Protein AF-A0A445HRW2-F1 (afdb_monomer_lite)

Organism: Glycine soja (NCBI:txid3848)

Sequence (128 aa):
MAQKTDTIYYMRRAETTGGEKDGYNILIANKVCRHTLLSALSNDLFDVYCSYKESKEIWDSLILKYTTEDVIKQRFIIANYYHWTIISRYLRVQINEYHKLLEDLKTKNISLPDEFVSELLIEKLLES

Radius of gyration: 31.45 Å; chains: 1; bounding box: 69×29×74 Å

Structure (mmCIF, N/CA/C/O backbone):
data_AF-A0A445HRW2-F1
#
_entry.id   AF-A0A445HRW2-F1
#
loop_
_atom_site.group_PDB
_atom_site.id
_atom_site.type_symbol
_atom_site.label_atom_id
_atom_site.label_alt_id
_atom_site.label_comp_id
_atom_site.label_asym_id
_atom_site.label_entity_id
_atom_site.label_seq_id
_atom_site.pdbx_PDB_ins_code
_atom_site.Cartn_x
_atom_site.Cartn_y
_atom_site.Cartn_z
_atom_site.occupancy
_atom_site.B_iso_or_equiv
_atom_site.auth_seq_id
_atom_site.auth_comp_id
_atom_site.auth_asym_id
_atom_site.auth_atom_id
_atom_site.pdbx_PDB_model_num
ATOM 1 N N . MET A 1 1 ? 28.756 3.917 -1.527 1.00 44.75 1 MET A N 1
ATOM 2 C CA . MET A 1 1 ? 28.353 5.189 -2.176 1.00 44.75 1 MET A CA 1
ATOM 3 C C . MET A 1 1 ? 29.196 5.555 -3.407 1.00 44.75 1 MET A C 1
ATOM 5 O O . MET A 1 1 ? 28.673 6.280 -4.234 1.00 44.75 1 MET A O 1
ATOM 9 N N . ALA A 1 2 ? 30.419 5.030 -3.592 1.00 38.50 2 ALA A N 1
ATOM 10 C CA . ALA A 1 2 ? 31.289 5.382 -4.730 1.00 38.50 2 ALA A CA 1
ATOM 11 C C . ALA A 1 2 ? 30.802 4.897 -6.120 1.00 38.50 2 ALA A C 1
ATOM 13 O O . ALA A 1 2 ? 30.844 5.661 -7.072 1.00 38.50 2 ALA A O 1
ATOM 14 N N . GLN A 1 3 ? 30.232 3.691 -6.234 1.00 42.09 3 GLN A N 1
ATOM 15 C CA . GLN A 1 3 ? 29.807 3.120 -7.531 1.00 42.09 3 GLN A CA 1
ATOM 16 C C . GLN A 1 3 ? 28.626 3.829 -8.218 1.00 42.09 3 GLN A C 1
ATOM 18 O O . GLN A 1 3 ? 28.481 3.738 -9.431 1.00 42.09 3 GLN A O 1
ATOM 23 N N . LYS A 1 4 ? 27.769 4.539 -7.469 1.00 40.72 4 LYS A N 1
ATOM 24 C CA . LYS A 1 4 ? 26.602 5.239 -8.044 1.00 40.72 4 LYS A CA 1
ATOM 25 C C . LYS A 1 4 ? 27.003 6.476 -8.856 1.00 40.72 4 LYS A C 1
ATOM 27 O O . LYS A 1 4 ? 26.305 6.834 -9.800 1.00 40.72 4 LYS A O 1
ATOM 32 N N . THR A 1 5 ? 28.109 7.116 -8.486 1.00 44.62 5 THR A N 1
ATOM 33 C CA . THR A 1 5 ? 28.602 8.340 -9.129 1.00 44.62 5 THR A CA 1
ATOM 34 C C . THR A 1 5 ? 29.271 8.032 -10.470 1.00 44.62 5 THR A C 1
ATOM 36 O O . THR A 1 5 ? 29.114 8.796 -11.421 1.00 44.62 5 THR A O 1
ATOM 39 N N . ASP A 1 6 ? 29.925 6.873 -10.575 1.00 51.56 6 ASP A N 1
ATOM 40 C CA . ASP A 1 6 ? 30.630 6.446 -11.786 1.00 51.56 6 ASP A CA 1
ATOM 41 C C . ASP A 1 6 ? 29.662 6.176 -12.944 1.00 51.56 6 ASP A C 1
ATOM 43 O O . ASP A 1 6 ? 29.869 6.662 -14.053 1.00 51.56 6 ASP A O 1
ATOM 47 N N . THR A 1 7 ? 28.542 5.490 -12.700 1.00 51.81 7 THR A N 1
ATOM 48 C CA . THR A 1 7 ? 27.569 5.169 -13.761 1.00 51.81 7 THR A CA 1
ATOM 49 C C . THR A 1 7 ? 26.913 6.420 -14.353 1.00 51.81 7 THR A C 1
ATOM 51 O O . THR A 1 7 ? 26.755 6.519 -15.568 1.00 51.81 7 THR A O 1
ATOM 54 N N . ILE A 1 8 ? 26.576 7.411 -13.520 1.00 58.00 8 ILE A N 1
ATOM 55 C CA . ILE A 1 8 ? 25.992 8.686 -13.975 1.00 58.00 8 ILE A CA 1
ATOM 56 C C . ILE A 1 8 ? 27.025 9.508 -14.764 1.00 58.00 8 ILE A C 1
ATOM 58 O O . ILE A 1 8 ? 26.679 10.143 -15.763 1.00 58.00 8 ILE A O 1
ATOM 62 N N . TYR A 1 9 ? 28.299 9.465 -14.361 1.00 55.47 9 TYR A N 1
ATOM 63 C CA . TYR A 1 9 ? 29.397 10.116 -15.078 1.00 55.47 9 TYR A CA 1
ATOM 64 C C . TYR A 1 9 ? 29.548 9.583 -16.512 1.00 55.47 9 TYR A C 1
ATOM 66 O O . TYR A 1 9 ? 29.673 10.373 -17.452 1.00 55.47 9 TYR A O 1
ATOM 74 N N . TYR A 1 10 ? 29.459 8.2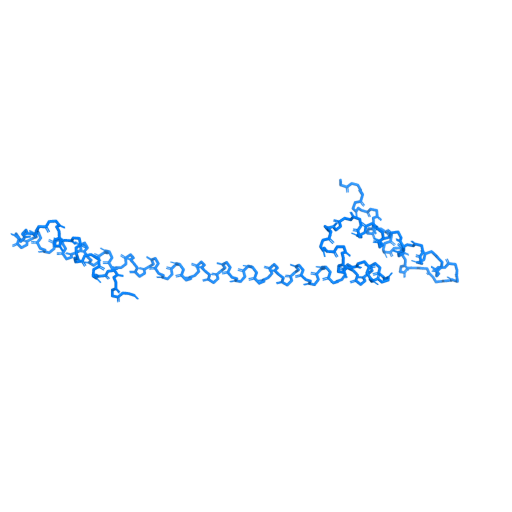63 -16.707 1.00 55.25 10 TYR A N 1
ATOM 75 C CA . TYR A 1 10 ? 29.537 7.662 -18.042 1.00 55.25 10 TYR A CA 1
ATOM 76 C C . TYR A 1 10 ? 28.336 8.008 -18.931 1.00 55.25 10 TYR A C 1
ATOM 78 O O . TYR A 1 10 ? 28.528 8.241 -20.124 1.00 55.25 10 TYR A O 1
ATOM 86 N N . MET A 1 11 ? 27.125 8.122 -18.370 1.00 58.81 11 MET A N 1
ATOM 87 C CA . MET A 1 11 ? 25.943 8.525 -19.148 1.00 58.81 11 MET A CA 1
ATOM 88 C C . MET A 1 11 ? 26.050 9.963 -19.676 1.00 58.81 11 MET A C 1
ATOM 90 O O . MET A 1 11 ? 25.706 10.216 -20.825 1.00 58.81 11 MET A O 1
ATOM 94 N N . ARG A 1 12 ? 26.582 10.897 -18.875 1.00 57.59 12 ARG A N 1
ATOM 95 C CA . ARG A 1 12 ? 26.689 12.321 -19.248 1.00 57.59 12 ARG A CA 1
ATOM 96 C C . ARG A 1 12 ? 27.821 12.615 -20.237 1.00 57.59 12 ARG A C 1
ATOM 98 O O . ARG A 1 12 ? 27.736 13.541 -21.037 1.00 57.59 12 ARG A O 1
ATOM 105 N N . ARG A 1 13 ? 28.905 11.836 -20.192 1.00 49.09 13 ARG A N 1
ATOM 106 C CA . ARG A 1 13 ? 30.066 12.015 -21.079 1.00 49.09 13 ARG A CA 1
ATOM 107 C C . ARG A 1 13 ? 29.787 11.581 -22.525 1.00 49.09 13 ARG A C 1
ATOM 109 O O . ARG A 1 13 ? 30.383 12.139 -23.438 1.00 49.09 13 ARG A O 1
ATOM 116 N N . ALA A 1 14 ? 28.859 10.649 -22.741 1.00 51.62 14 ALA A N 1
ATOM 117 C CA . ALA A 1 14 ? 28.465 10.188 -24.075 1.00 51.62 14 ALA A CA 1
ATOM 118 C C . ALA A 1 14 ? 27.732 11.257 -24.917 1.00 51.62 14 ALA A C 1
ATOM 120 O O . ALA A 1 14 ? 27.634 11.113 -26.130 1.00 51.62 14 ALA A O 1
ATOM 121 N N . GLU A 1 15 ? 27.252 12.340 -24.299 1.00 53.34 15 GLU A N 1
ATOM 122 C CA . GLU A 1 15 ? 26.510 13.413 -24.976 1.00 53.34 15 GLU A CA 1
ATOM 123 C C . GLU A 1 15 ? 27.416 14.467 -25.652 1.00 53.34 15 GLU A C 1
ATOM 125 O O . GLU A 1 15 ? 26.911 15.309 -26.389 1.00 53.34 15 GLU A O 1
ATOM 130 N N . THR A 1 16 ? 28.739 14.469 -25.412 1.00 47.19 16 THR A N 1
ATOM 131 C CA . THR A 1 16 ? 29.609 15.632 -25.725 1.00 47.19 16 THR A CA 1
ATOM 132 C C . THR A 1 16 ? 30.681 15.444 -26.802 1.00 47.19 16 THR A C 1
ATOM 134 O O . THR A 1 16 ? 31.363 16.416 -27.122 1.00 47.19 16 THR A O 1
ATOM 137 N N . THR A 1 17 ? 30.838 14.276 -27.427 1.00 44.22 17 THR A N 1
ATOM 138 C CA . THR A 1 17 ? 31.828 14.102 -28.509 1.00 44.22 17 THR A CA 1
ATOM 139 C C . THR A 1 17 ? 31.202 13.422 -29.720 1.00 44.22 17 THR A C 1
ATOM 141 O O . THR A 1 17 ? 30.491 12.433 -29.566 1.00 44.22 17 THR A O 1
ATOM 144 N N . GLY A 1 18 ? 31.412 14.015 -30.902 1.00 48.41 18 GLY A N 1
ATOM 145 C CA . GLY A 1 18 ? 30.961 13.508 -32.196 1.00 48.41 18 GLY A CA 1
ATOM 146 C C . GLY A 1 18 ? 32.138 13.167 -33.118 1.00 48.41 18 GLY A C 1
ATOM 147 O O . GLY A 1 18 ? 32.943 14.034 -33.459 1.00 48.41 18 GLY A O 1
ATOM 148 N N . GLY A 1 19 ? 32.202 11.902 -33.531 1.00 41.41 19 GLY A N 1
ATOM 149 C CA . GLY A 1 19 ? 33.157 11.279 -34.447 1.00 41.41 19 GLY A CA 1
ATOM 150 C C . GLY A 1 19 ? 32.940 9.754 -34.496 1.00 41.41 19 GLY A C 1
ATOM 151 O O . GLY A 1 19 ? 32.481 9.159 -33.534 1.00 41.41 19 GLY A O 1
ATOM 152 N N . GLU A 1 20 ? 33.260 9.068 -35.600 1.00 49.00 20 GLU A N 1
ATOM 153 C CA . GLU A 1 20 ? 32.960 7.627 -35.817 1.00 49.00 20 GLU A CA 1
ATOM 154 C C . GLU A 1 20 ? 33.507 6.649 -34.748 1.00 49.00 20 GLU A C 1
ATOM 156 O O . GLU A 1 20 ? 32.988 5.543 -34.596 1.00 49.00 20 GLU A O 1
ATOM 161 N N . LYS A 1 21 ? 34.507 7.051 -33.949 1.00 49.78 21 LYS A N 1
ATOM 162 C CA . LYS A 1 21 ? 34.978 6.293 -32.768 1.00 49.78 21 LYS A CA 1
ATOM 163 C C . LYS A 1 21 ? 33.966 6.288 -31.610 1.00 49.78 21 LYS A C 1
ATOM 165 O O . LYS A 1 21 ? 34.072 5.460 -30.705 1.00 49.78 21 LYS A O 1
ATOM 170 N N . ASP A 1 22 ? 32.971 7.165 -31.657 1.00 57.66 22 ASP A N 1
ATOM 171 C CA . ASP A 1 22 ? 31.975 7.357 -30.607 1.00 57.66 22 ASP A CA 1
ATOM 172 C C . ASP A 1 22 ? 30.875 6.298 -30.671 1.00 57.66 22 ASP A C 1
ATOM 174 O O . ASP A 1 22 ? 30.430 5.826 -29.630 1.00 57.66 22 ASP A O 1
ATOM 178 N N . GLY A 1 23 ? 30.519 5.800 -31.862 1.00 59.84 23 GLY A N 1
ATOM 179 C CA . GLY A 1 23 ? 29.518 4.735 -32.005 1.00 59.84 23 GLY A CA 1
ATOM 180 C C . GLY A 1 23 ? 29.934 3.419 -31.334 1.00 59.84 23 GLY A C 1
ATOM 181 O O . GLY A 1 23 ? 29.126 2.763 -30.676 1.00 59.84 23 GLY A O 1
ATOM 182 N N . TYR A 1 24 ? 31.216 3.055 -31.434 1.00 67.00 24 TYR A N 1
ATOM 183 C CA . TYR A 1 24 ? 31.758 1.853 -30.792 1.00 67.00 24 TYR A CA 1
ATOM 184 C C . TYR A 1 24 ? 31.810 1.988 -29.262 1.00 67.00 24 TYR A C 1
ATOM 186 O O . TYR A 1 24 ? 31.432 1.063 -28.541 1.00 67.00 24 TYR A O 1
ATOM 194 N N . ASN A 1 25 ? 32.205 3.162 -28.760 1.00 76.75 25 ASN A N 1
ATOM 195 C CA . ASN A 1 25 ? 32.214 3.456 -27.326 1.00 76.75 25 ASN A CA 1
ATOM 196 C C . ASN A 1 25 ? 30.795 3.498 -26.737 1.00 76.75 25 ASN A C 1
ATOM 198 O O . ASN A 1 25 ? 30.578 2.964 -25.651 1.00 76.75 25 ASN A O 1
ATOM 202 N N . ILE A 1 26 ? 29.820 4.050 -27.467 1.00 80.06 26 ILE A N 1
ATOM 203 C CA . ILE A 1 26 ? 28.399 4.054 -27.087 1.00 80.06 26 ILE A CA 1
ATOM 204 C C . ILE A 1 26 ? 27.852 2.623 -27.022 1.00 80.06 26 ILE A C 1
ATOM 206 O O . ILE A 1 26 ? 27.177 2.266 -26.057 1.00 80.06 26 ILE A O 1
ATOM 210 N N . LEU A 1 27 ? 28.189 1.771 -27.995 1.00 86.94 27 LEU A N 1
ATOM 211 C CA . LEU A 1 27 ? 27.764 0.370 -28.003 1.00 86.94 27 LEU A CA 1
ATOM 212 C C . LEU A 1 27 ? 28.345 -0.421 -26.821 1.00 86.94 27 LEU A C 1
ATOM 214 O O . LEU A 1 27 ? 27.637 -1.220 -26.204 1.00 86.94 27 LEU A O 1
ATOM 218 N N . ILE A 1 28 ? 29.624 -0.212 -26.491 1.00 89.19 28 ILE A N 1
ATOM 219 C CA . ILE A 1 28 ? 30.251 -0.831 -25.313 1.00 89.19 28 ILE A CA 1
ATOM 220 C C . ILE A 1 28 ? 29.592 -0.321 -24.032 1.00 89.19 28 ILE A C 1
ATOM 222 O O . ILE A 1 28 ? 29.235 -1.129 -23.173 1.00 89.19 28 ILE A O 1
ATOM 226 N N . ALA A 1 29 ? 29.391 0.993 -23.916 1.00 89.94 29 ALA A N 1
ATOM 227 C CA . ALA A 1 29 ? 28.755 1.602 -22.755 1.00 89.94 29 ALA A CA 1
ATOM 228 C C . ALA A 1 29 ? 27.341 1.048 -22.536 1.00 89.94 29 ALA A C 1
ATOM 230 O O . ALA A 1 29 ? 27.024 0.627 -21.426 1.00 89.94 29 ALA A O 1
ATOM 231 N N . ASN A 1 30 ? 26.526 0.945 -23.591 1.00 92.06 30 ASN A N 1
ATOM 232 C CA . ASN A 1 30 ? 25.205 0.323 -23.516 1.00 92.06 30 ASN A CA 1
ATOM 233 C C . ASN A 1 30 ? 25.307 -1.129 -23.019 1.00 92.06 30 ASN A C 1
ATOM 235 O O . ASN A 1 30 ? 24.663 -1.476 -22.031 1.00 92.06 30 ASN A O 1
ATOM 239 N N . LYS A 1 31 ? 26.165 -1.969 -23.617 1.00 92.69 31 LYS A N 1
ATOM 240 C CA . LYS A 1 31 ? 26.319 -3.374 -23.191 1.00 92.69 31 LYS A CA 1
ATOM 241 C C . LYS A 1 31 ? 26.660 -3.507 -21.705 1.00 92.69 31 LYS A C 1
ATOM 243 O O . LYS A 1 31 ? 26.056 -4.332 -21.019 1.00 92.69 31 LYS A O 1
ATOM 248 N N . VAL A 1 32 ? 27.594 -2.695 -21.209 1.00 94.88 32 VAL A N 1
ATOM 249 C CA . VAL A 1 32 ? 28.011 -2.702 -19.797 1.00 94.88 32 VAL A CA 1
ATOM 250 C C . VAL A 1 32 ? 26.878 -2.221 -18.888 1.00 94.88 32 VAL A C 1
ATOM 252 O O . VAL A 1 32 ? 26.542 -2.898 -17.913 1.00 94.88 32 VAL A O 1
ATOM 255 N N . CYS A 1 33 ? 26.239 -1.099 -19.223 1.00 93.19 33 CYS A N 1
ATOM 256 C CA . CYS A 1 33 ? 25.113 -0.553 -18.463 1.00 93.19 33 CYS A CA 1
ATOM 257 C C . CYS A 1 33 ? 23.942 -1.533 -18.406 1.00 93.19 33 CYS A C 1
ATOM 259 O O . CYS A 1 33 ? 23.381 -1.778 -17.341 1.00 93.19 33 CYS A O 1
ATOM 261 N N . ARG A 1 34 ? 23.601 -2.142 -19.540 1.00 95.50 34 ARG A N 1
ATOM 262 C CA . ARG A 1 34 ? 22.532 -3.128 -19.659 1.00 95.50 34 ARG A CA 1
ATOM 263 C C . ARG A 1 34 ? 22.810 -4.361 -18.814 1.00 95.50 34 ARG A C 1
ATOM 265 O O . ARG A 1 34 ? 21.931 -4.792 -18.077 1.00 95.50 34 ARG A O 1
ATOM 272 N N . HIS A 1 35 ? 24.018 -4.917 -18.901 1.00 96.19 35 HIS A N 1
ATOM 273 C CA . HIS A 1 35 ? 24.406 -6.059 -18.075 1.00 96.19 35 HIS A CA 1
ATOM 274 C C . HIS A 1 35 ? 24.290 -5.727 -16.584 1.00 96.19 35 HIS A C 1
ATOM 276 O O . HIS A 1 35 ? 23.692 -6.488 -15.830 1.00 96.19 35 HIS A O 1
ATOM 282 N N . THR A 1 36 ? 24.785 -4.554 -16.186 1.00 95.56 36 THR A N 1
ATOM 283 C CA . THR A 1 36 ? 24.729 -4.082 -14.798 1.00 95.56 36 THR A CA 1
ATOM 284 C C . THR A 1 36 ? 23.288 -3.941 -14.314 1.00 95.56 36 THR A C 1
ATOM 286 O O . THR A 1 36 ? 22.949 -4.462 -13.254 1.00 95.56 36 THR A O 1
ATOM 289 N N . LEU A 1 37 ? 22.423 -3.292 -15.101 1.00 95.81 37 LEU A N 1
ATOM 290 C CA . LEU A 1 37 ? 21.004 -3.137 -14.779 1.00 95.81 37 LEU A CA 1
ATOM 291 C C . LEU A 1 37 ? 20.331 -4.494 -14.598 1.00 95.81 37 LEU A C 1
ATOM 293 O O . LEU A 1 37 ? 19.749 -4.739 -13.549 1.00 95.81 37 LEU A O 1
ATOM 297 N N . LEU A 1 38 ? 20.464 -5.387 -15.581 1.00 96.06 38 LEU A N 1
ATOM 298 C CA . LEU A 1 38 ? 19.850 -6.711 -15.534 1.00 96.06 38 LEU A CA 1
ATOM 299 C C . LEU A 1 38 ? 20.363 -7.543 -14.351 1.00 96.06 38 LEU A C 1
ATOM 301 O O . LEU A 1 38 ? 19.571 -8.217 -13.705 1.00 96.06 38 LEU A O 1
ATOM 305 N N . SER A 1 39 ? 21.653 -7.453 -14.015 1.00 95.56 39 SER A N 1
ATOM 306 C CA . SER A 1 39 ? 22.235 -8.175 -12.872 1.00 95.56 39 SER A CA 1
ATOM 307 C C . SER A 1 39 ? 21.707 -7.721 -11.508 1.00 95.56 39 SER A C 1
ATOM 309 O O . SER A 1 39 ? 21.803 -8.463 -10.535 1.00 95.56 39 SER A O 1
ATOM 311 N N . ALA A 1 40 ? 21.161 -6.505 -11.42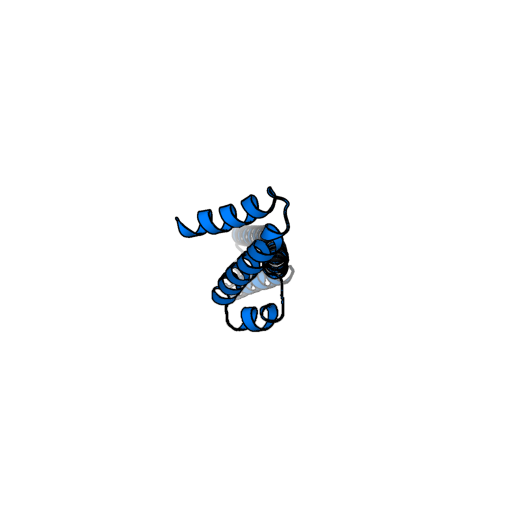9 1.00 95.19 40 ALA A N 1
ATOM 312 C CA . ALA A 1 40 ? 20.602 -5.946 -10.204 1.00 95.19 40 ALA A CA 1
ATOM 313 C C . ALA A 1 40 ? 19.098 -6.233 -10.043 1.00 95.19 40 ALA A C 1
ATOM 315 O O . ALA A 1 40 ? 18.529 -5.914 -8.998 1.00 95.19 40 ALA A O 1
ATOM 316 N N . LEU A 1 41 ? 18.442 -6.788 -11.067 1.00 95.62 41 LEU A N 1
ATOM 317 C CA . LEU A 1 41 ? 17.021 -7.124 -11.032 1.00 95.62 41 LEU A CA 1
ATOM 318 C C . LEU A 1 41 ? 16.787 -8.468 -10.332 1.00 95.62 41 LEU A C 1
ATOM 320 O O . LEU A 1 41 ? 17.627 -9.364 -10.370 1.00 95.62 41 LEU A O 1
ATOM 324 N N . SER A 1 42 ? 15.611 -8.623 -9.718 1.00 96.25 42 SER A N 1
ATOM 325 C CA . SER A 1 42 ? 15.115 -9.945 -9.324 1.00 96.25 42 SER A CA 1
ATOM 326 C C . SER A 1 42 ? 14.825 -10.797 -10.561 1.00 96.25 42 SER A C 1
ATOM 328 O O . SER A 1 42 ? 14.621 -10.250 -11.644 1.00 96.25 42 SER A O 1
ATOM 330 N N . ASN A 1 43 ? 14.736 -12.119 -10.397 1.00 96.38 43 ASN A N 1
ATOM 331 C CA . ASN A 1 43 ? 14.458 -13.042 -11.505 1.00 96.38 43 ASN A CA 1
ATOM 332 C C . ASN A 1 43 ? 13.196 -12.645 -12.295 1.00 96.38 43 ASN A C 1
ATOM 334 O O . ASN A 1 43 ? 13.255 -12.520 -13.513 1.00 96.38 43 ASN A O 1
ATOM 338 N N . ASP A 1 44 ? 12.102 -12.313 -11.604 1.00 95.75 44 ASP A N 1
ATOM 339 C CA . ASP A 1 44 ? 10.842 -11.921 -12.251 1.00 95.75 44 ASP A CA 1
ATOM 340 C C . ASP A 1 44 ? 10.979 -10.661 -13.121 1.00 95.75 44 ASP A C 1
ATOM 342 O O . ASP A 1 44 ? 10.386 -10.555 -14.192 1.00 95.75 44 ASP A O 1
ATOM 346 N N . LEU A 1 45 ? 11.757 -9.673 -12.664 1.00 95.00 45 LEU A N 1
ATOM 347 C CA . LEU A 1 45 ? 12.004 -8.452 -13.432 1.00 95.00 45 LEU A CA 1
ATOM 348 C C . LEU A 1 45 ? 13.014 -8.718 -14.550 1.00 95.00 45 LEU A C 1
ATOM 350 O O . LEU A 1 45 ? 12.856 -8.205 -15.655 1.00 95.00 45 LEU A O 1
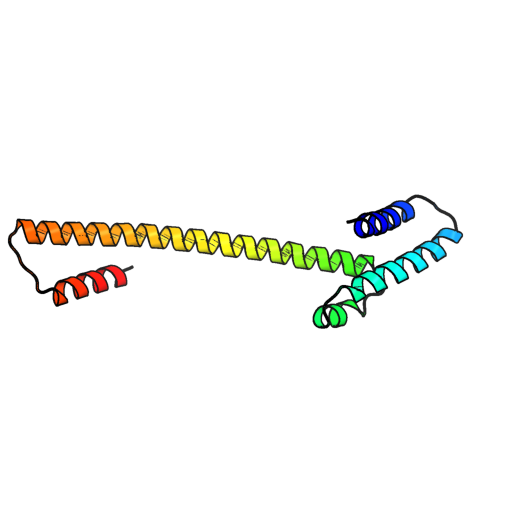ATOM 354 N N . PHE A 1 46 ? 14.034 -9.531 -14.290 1.00 95.56 46 PHE A N 1
ATOM 355 C CA . PHE A 1 46 ? 14.999 -9.935 -15.301 1.00 95.56 46 PHE A CA 1
ATOM 356 C C . PHE A 1 46 ? 14.296 -10.580 -16.497 1.00 95.56 46 PHE A C 1
ATOM 358 O O . PHE A 1 46 ? 14.547 -10.163 -17.625 1.00 95.56 46 PHE A O 1
ATOM 365 N N . ASP A 1 47 ? 13.367 -11.508 -16.274 1.00 96.38 47 ASP A N 1
ATOM 366 C CA . ASP A 1 47 ? 12.635 -12.188 -17.349 1.00 96.38 47 ASP A CA 1
ATOM 367 C C . ASP A 1 47 ? 11.843 -11.207 -18.228 1.00 96.38 47 ASP A C 1
ATOM 369 O O . ASP A 1 47 ? 11.793 -11.358 -19.449 1.00 96.38 47 ASP A O 1
ATOM 373 N N . VAL A 1 48 ? 11.298 -10.142 -17.634 1.00 96.00 48 VAL A N 1
ATOM 374 C CA . VAL A 1 48 ? 10.582 -9.081 -18.360 1.00 96.00 48 VAL A CA 1
ATOM 375 C C . VAL A 1 48 ? 11.540 -8.199 -19.167 1.00 96.00 48 VAL A C 1
ATOM 377 O O . VAL A 1 48 ? 11.276 -7.886 -20.330 1.00 96.00 48 VAL A O 1
ATOM 380 N N . TYR A 1 49 ? 12.659 -7.788 -18.569 1.00 96.00 49 TYR A N 1
ATOM 381 C CA . TYR A 1 49 ? 13.540 -6.760 -19.133 1.00 96.00 49 TYR A CA 1
ATOM 382 C C . TYR A 1 49 ? 14.723 -7.315 -19.940 1.00 96.00 49 TYR A C 1
ATOM 384 O O . TYR A 1 49 ? 15.360 -6.566 -20.682 1.00 96.00 49 TYR A O 1
ATOM 392 N N . CYS A 1 50 ? 15.028 -8.614 -19.867 1.00 95.00 50 CYS A N 1
ATOM 393 C CA . CYS A 1 50 ? 16.187 -9.209 -20.542 1.00 95.00 50 CYS A CA 1
ATOM 394 C C . CYS A 1 50 ? 16.094 -9.184 -22.076 1.00 95.00 50 CYS A C 1
ATOM 396 O O . CYS A 1 50 ? 17.120 -9.306 -22.745 1.00 95.00 50 CYS A O 1
ATOM 398 N N . SER A 1 51 ? 14.900 -8.995 -22.642 1.00 95.75 51 SER A N 1
ATOM 399 C CA . SER A 1 51 ? 14.670 -8.887 -24.089 1.00 95.75 51 SER A CA 1
ATOM 400 C C . SER A 1 51 ? 15.035 -7.513 -24.670 1.00 95.75 51 SER A C 1
ATOM 402 O O . SER A 1 51 ? 15.313 -7.400 -25.866 1.00 95.75 51 SER A O 1
ATOM 404 N N . TYR A 1 52 ? 15.092 -6.475 -23.831 1.00 95.31 52 TYR A N 1
ATOM 405 C CA . TYR A 1 52 ? 15.383 -5.102 -24.240 1.00 95.31 52 TYR A CA 1
ATOM 406 C C . TYR A 1 52 ? 16.834 -4.990 -24.690 1.00 95.31 52 TYR A C 1
ATOM 408 O O . TYR A 1 52 ? 17.706 -5.615 -24.087 1.00 95.31 52 TYR A O 1
ATOM 416 N N . LYS A 1 53 ? 17.118 -4.216 -25.741 1.00 93.88 53 LYS A N 1
ATOM 417 C CA . LYS A 1 53 ? 18.476 -4.096 -26.307 1.00 93.88 53 LYS A CA 1
ATOM 418 C C . LYS A 1 53 ? 19.233 -2.891 -25.771 1.00 93.88 53 LYS A C 1
ATOM 420 O O . LYS A 1 53 ? 20.447 -2.976 -25.604 1.00 93.88 53 LYS A O 1
ATOM 425 N N . GLU A 1 54 ? 18.524 -1.817 -25.446 1.00 93.00 54 GLU A N 1
ATOM 426 C CA . GLU A 1 54 ? 19.121 -0.593 -24.937 1.00 93.00 54 GLU A CA 1
ATOM 427 C C . GLU A 1 54 ? 18.982 -0.512 -23.415 1.00 93.00 54 GLU A C 1
ATOM 429 O O . GLU A 1 54 ? 17.886 -0.613 -22.859 1.00 93.00 54 GLU A O 1
ATOM 434 N N . SER A 1 55 ? 20.093 -0.262 -22.717 1.00 91.94 55 SER A N 1
ATOM 435 C CA . SER A 1 55 ? 20.079 -0.017 -21.268 1.00 91.94 55 SER A CA 1
ATOM 436 C C . SER A 1 55 ? 19.150 1.135 -20.873 1.00 91.94 55 SER A C 1
ATOM 438 O O . SER A 1 55 ? 18.564 1.118 -19.792 1.00 91.94 55 SER A O 1
ATOM 440 N N . LYS A 1 56 ? 19.007 2.132 -21.755 1.00 91.75 56 LYS A N 1
ATOM 441 C CA . LYS A 1 56 ? 18.140 3.294 -21.553 1.00 91.75 56 LYS A CA 1
ATOM 442 C C . LYS A 1 56 ? 16.664 2.905 -21.484 1.00 91.75 56 LYS A C 1
ATOM 444 O O . LYS A 1 56 ? 15.968 3.356 -20.588 1.00 91.75 56 LYS A O 1
ATOM 449 N N . GLU A 1 57 ? 16.206 2.029 -22.372 1.00 94.94 57 GLU A N 1
ATOM 450 C CA . GLU A 1 57 ? 14.807 1.592 -22.392 1.00 94.94 57 GLU A CA 1
ATOM 451 C C . GLU A 1 57 ? 14.439 0.810 -21.120 1.00 94.94 57 GLU A C 1
ATOM 453 O O . GLU A 1 57 ? 13.351 0.991 -20.574 1.00 94.94 57 GLU A O 1
ATOM 458 N N . ILE A 1 58 ? 15.367 -0.012 -20.609 1.00 95.38 58 ILE A N 1
ATOM 459 C CA . ILE A 1 58 ? 15.206 -0.708 -19.322 1.00 95.38 58 ILE A CA 1
ATOM 460 C C . ILE A 1 58 ? 15.072 0.318 -18.191 1.00 95.38 58 ILE A C 1
ATOM 462 O O . ILE A 1 58 ? 14.143 0.246 -17.390 1.00 95.38 58 ILE A O 1
ATOM 466 N N . TRP A 1 59 ? 15.986 1.289 -18.135 1.00 95.12 59 TRP A N 1
ATOM 467 C CA . TRP A 1 59 ? 16.005 2.319 -17.099 1.00 95.12 59 TRP A CA 1
ATOM 468 C C . TRP A 1 59 ? 14.744 3.192 -17.102 1.00 95.12 59 TRP A C 1
ATOM 470 O O . TRP A 1 59 ? 14.101 3.346 -16.063 1.00 95.12 59 TRP A O 1
ATOM 480 N N . ASP A 1 60 ? 14.352 3.704 -18.268 1.00 93.75 60 ASP A N 1
ATOM 481 C CA . ASP A 1 60 ? 13.185 4.574 -18.423 1.00 93.75 60 ASP A CA 1
ATOM 482 C C . ASP A 1 60 ? 11.889 3.827 -18.062 1.00 93.75 60 ASP A C 1
ATOM 484 O O . ASP A 1 60 ? 11.019 4.374 -17.379 1.00 93.75 60 ASP A O 1
ATOM 488 N N . SER A 1 61 ? 11.777 2.547 -18.440 1.00 94.12 61 SER A N 1
ATOM 489 C CA . SER A 1 61 ? 10.625 1.714 -18.081 1.00 94.12 61 SER A CA 1
ATOM 490 C C . SER A 1 61 ? 10.538 1.449 -16.575 1.00 94.12 61 SER A C 1
ATOM 492 O O . SER A 1 61 ? 9.452 1.551 -15.998 1.00 94.12 61 SER A O 1
ATOM 494 N N . LEU A 1 62 ? 11.668 1.159 -15.919 1.00 93.12 62 LEU A N 1
ATOM 495 C CA . LEU A 1 62 ? 11.720 0.971 -14.467 1.00 93.12 62 LEU A CA 1
ATOM 496 C C . LEU A 1 62 ? 11.317 2.254 -13.732 1.00 93.12 62 LEU A C 1
ATOM 498 O O . LEU A 1 62 ? 10.480 2.200 -12.831 1.00 93.12 62 LEU A O 1
ATOM 502 N N . ILE A 1 63 ? 11.855 3.408 -14.140 1.00 90.44 63 ILE A N 1
ATOM 503 C CA . ILE A 1 63 ? 11.479 4.704 -13.561 1.00 90.44 63 ILE A CA 1
ATOM 504 C C . ILE A 1 63 ? 9.978 4.929 -13.700 1.00 90.44 63 ILE A C 1
ATOM 506 O O . ILE A 1 63 ? 9.319 5.245 -12.708 1.00 90.44 63 ILE A O 1
ATOM 510 N N . LEU A 1 64 ? 9.425 4.758 -14.901 1.00 92.31 64 LEU A N 1
ATOM 511 C CA . LEU A 1 64 ? 8.009 5.004 -15.151 1.00 92.31 64 LEU A CA 1
ATOM 512 C C . LEU A 1 64 ? 7.120 4.102 -14.287 1.00 92.31 64 LEU A C 1
ATOM 514 O O . LEU A 1 64 ? 6.193 4.595 -13.639 1.00 92.31 64 LEU A O 1
ATOM 518 N N . LYS A 1 65 ? 7.421 2.798 -14.247 1.00 91.56 65 LYS A N 1
ATOM 519 C CA . LYS A 1 65 ? 6.653 1.810 -13.482 1.00 91.56 65 LYS A CA 1
ATOM 520 C C . LYS A 1 65 ? 6.652 2.143 -11.995 1.00 91.56 65 LYS A C 1
ATOM 522 O O . LYS A 1 65 ? 5.586 2.311 -11.406 1.00 91.56 65 LYS A O 1
ATOM 527 N N . TYR A 1 66 ? 7.831 2.302 -11.401 1.00 88.44 66 TYR A N 1
ATOM 528 C CA . TYR A 1 66 ? 7.940 2.487 -9.957 1.00 88.44 66 TYR A CA 1
ATOM 529 C C . TYR A 1 66 ? 7.528 3.884 -9.488 1.00 88.44 66 TYR A C 1
ATOM 531 O O . TYR A 1 66 ? 6.971 4.005 -8.401 1.00 88.44 66 TYR A O 1
ATOM 539 N N . THR A 1 67 ? 7.701 4.923 -10.310 1.00 90.38 67 THR A N 1
ATOM 540 C CA . THR A 1 67 ? 7.169 6.263 -9.998 1.00 90.38 67 THR A CA 1
ATOM 541 C C . THR A 1 67 ? 5.640 6.253 -10.001 1.00 90.38 67 THR A C 1
ATOM 543 O O . THR A 1 67 ? 5.008 6.798 -9.100 1.00 90.38 67 THR A O 1
ATOM 546 N N . THR A 1 68 ? 5.024 5.593 -10.987 1.00 89.88 68 THR A N 1
ATOM 547 C CA . THR A 1 68 ? 3.560 5.482 -11.070 1.00 89.88 68 THR A CA 1
ATOM 548 C C . THR A 1 68 ? 2.998 4.658 -9.912 1.00 89.88 68 THR A C 1
ATOM 550 O O . THR A 1 68 ? 2.033 5.076 -9.270 1.00 89.88 68 THR A O 1
ATOM 553 N N . GLU A 1 69 ? 3.612 3.513 -9.603 1.00 89.69 69 GLU A N 1
ATOM 554 C CA . GLU A 1 69 ? 3.225 2.680 -8.460 1.00 89.69 69 GLU A CA 1
ATOM 555 C C . GLU A 1 69 ? 3.325 3.436 -7.129 1.00 89.69 69 GLU A C 1
ATOM 557 O O . GLU A 1 69 ? 2.429 3.307 -6.295 1.00 89.69 69 GLU A O 1
ATOM 562 N N . ASP A 1 70 ? 4.379 4.231 -6.924 1.00 91.25 70 ASP A N 1
ATOM 563 C CA . ASP A 1 70 ? 4.550 5.038 -5.713 1.00 91.25 70 ASP A CA 1
ATOM 564 C C . ASP A 1 70 ? 3.431 6.081 -5.565 1.00 91.25 70 ASP A C 1
ATOM 566 O O . ASP A 1 70 ? 2.767 6.142 -4.529 1.00 91.25 70 ASP A O 1
ATOM 570 N N . VAL A 1 71 ? 3.116 6.818 -6.636 1.00 92.25 71 VAL A N 1
ATOM 571 C CA . VAL A 1 71 ? 2.009 7.792 -6.639 1.00 92.25 71 VAL A CA 1
ATOM 572 C C . VAL A 1 71 ? 0.661 7.119 -6.348 1.00 92.25 71 VAL A C 1
ATOM 574 O O . VAL A 1 71 ? -0.151 7.661 -5.594 1.00 92.25 71 VAL A O 1
ATOM 577 N N . ILE A 1 72 ? 0.402 5.934 -6.909 1.00 90.94 72 ILE A N 1
ATOM 578 C CA . ILE A 1 72 ? -0.837 5.182 -6.654 1.00 90.94 72 ILE A CA 1
ATOM 579 C C . ILE A 1 72 ? -0.904 4.724 -5.193 1.00 90.94 72 ILE A C 1
ATOM 581 O O . ILE A 1 72 ? -1.936 4.911 -4.545 1.00 90.94 72 ILE A O 1
ATOM 585 N N . LYS A 1 73 ? 0.188 4.173 -4.647 1.00 93.75 73 LYS A N 1
ATOM 586 C CA . LYS A 1 73 ? 0.267 3.745 -3.240 1.00 93.75 73 LYS A CA 1
ATOM 587 C C . LYS A 1 73 ? 0.022 4.913 -2.292 1.00 93.75 73 LYS A C 1
ATOM 589 O O . LYS A 1 73 ? -0.783 4.785 -1.372 1.00 93.75 73 LYS A O 1
ATOM 594 N N . GLN A 1 74 ? 0.648 6.061 -2.541 1.00 93.69 74 GLN A N 1
ATOM 595 C CA . GLN A 1 74 ? 0.432 7.270 -1.745 1.00 93.69 74 GLN A CA 1
ATOM 596 C C . GLN A 1 74 ? -1.034 7.712 -1.779 1.00 93.69 74 GLN A C 1
ATOM 598 O O . GLN A 1 74 ? -1.628 7.944 -0.726 1.00 93.69 74 GLN A O 1
ATOM 603 N N . ARG A 1 75 ? -1.657 7.762 -2.964 1.00 94.75 75 ARG A N 1
ATOM 604 C CA . ARG A 1 75 ? -3.085 8.098 -3.094 1.00 94.75 75 ARG A CA 1
ATOM 605 C C . ARG A 1 75 ? -3.982 7.123 -2.338 1.00 94.75 75 ARG A C 1
ATOM 607 O O . ARG A 1 75 ? -4.910 7.564 -1.667 1.00 94.75 75 ARG A O 1
ATOM 614 N N . PHE A 1 76 ? -3.695 5.826 -2.416 1.00 93.94 76 PHE A N 1
ATOM 615 C CA . PHE A 1 76 ? -4.452 4.796 -1.706 1.00 93.94 76 PHE A CA 1
ATOM 616 C C . PHE A 1 76 ? -4.351 4.955 -0.182 1.00 93.94 76 PHE A C 1
ATOM 618 O O . PHE A 1 76 ? -5.368 4.940 0.509 1.00 93.94 76 PHE A O 1
ATOM 625 N N . ILE A 1 77 ? -3.144 5.182 0.347 1.00 95.56 77 ILE A N 1
ATOM 626 C CA . ILE A 1 77 ? -2.922 5.417 1.782 1.00 95.56 77 ILE A CA 1
ATOM 627 C C . ILE A 1 77 ? -3.675 6.667 2.251 1.00 95.56 77 ILE A C 1
ATOM 629 O O . ILE A 1 77 ? -4.365 6.621 3.268 1.00 95.56 77 ILE A O 1
ATOM 633 N N . ILE A 1 78 ? -3.587 7.767 1.498 1.00 95.00 78 ILE A N 1
ATOM 634 C CA . ILE A 1 78 ? -4.279 9.023 1.817 1.00 95.00 78 ILE A CA 1
ATOM 635 C C . ILE A 1 78 ? -5.800 8.821 1.821 1.00 95.00 78 ILE A C 1
ATOM 637 O O . ILE A 1 78 ? -6.471 9.246 2.761 1.00 95.00 78 ILE A O 1
ATOM 641 N N . ALA A 1 79 ? -6.352 8.146 0.809 1.00 94.94 79 ALA A N 1
ATOM 642 C CA . ALA A 1 79 ? -7.783 7.859 0.731 1.00 94.94 79 ALA A CA 1
ATOM 643 C C . ALA A 1 79 ? -8.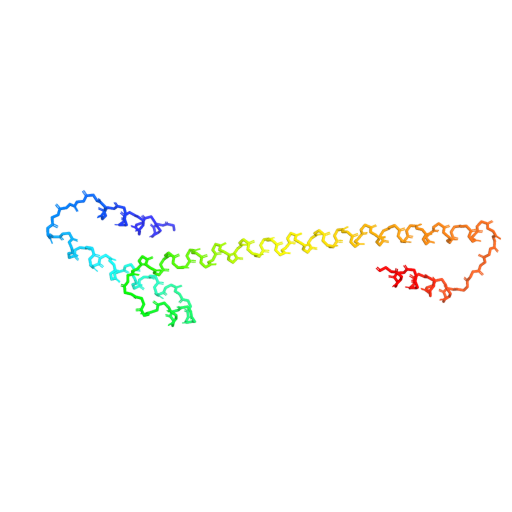266 7.029 1.932 1.00 94.94 79 ALA A C 1
ATOM 645 O O . ALA A 1 79 ? -9.256 7.392 2.570 1.00 94.94 79 ALA A O 1
ATOM 646 N N . ASN A 1 80 ? -7.530 5.977 2.298 1.00 95.75 80 ASN A N 1
ATOM 647 C CA . ASN A 1 80 ? -7.855 5.150 3.461 1.00 95.75 80 ASN A CA 1
ATOM 648 C C . ASN A 1 80 ? -7.750 5.926 4.775 1.00 95.75 80 ASN A C 1
ATOM 650 O O . ASN A 1 80 ? -8.599 5.768 5.650 1.00 95.75 80 ASN A O 1
ATOM 654 N N . TYR A 1 81 ? -6.747 6.796 4.911 1.00 94.88 81 TYR A N 1
ATOM 655 C CA . TYR A 1 81 ? -6.609 7.656 6.082 1.00 94.88 81 TYR A CA 1
ATOM 656 C C . TYR A 1 81 ? -7.810 8.596 6.239 1.00 94.88 81 TYR A C 1
ATOM 658 O O . TYR A 1 81 ? -8.370 8.707 7.333 1.00 94.88 81 TYR A O 1
ATOM 666 N N . TYR A 1 82 ? -8.252 9.245 5.158 1.00 94.75 82 TYR A N 1
ATOM 667 C CA .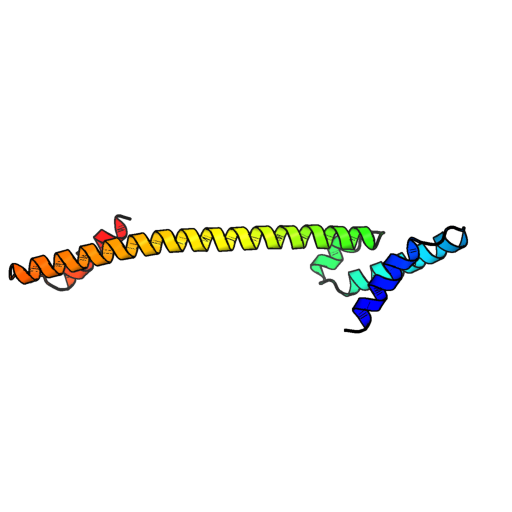 TYR A 1 82 ? -9.442 10.095 5.201 1.00 94.75 82 TYR A CA 1
ATOM 668 C C . TYR A 1 82 ? -10.709 9.299 5.501 1.00 94.75 82 TYR A C 1
ATOM 670 O O . TYR A 1 82 ? -11.495 9.726 6.345 1.00 94.75 82 TYR A O 1
ATOM 678 N N . HIS A 1 83 ? -10.885 8.135 4.875 1.00 93.25 83 HIS A N 1
ATOM 679 C CA . HIS A 1 83 ? -12.019 7.252 5.140 1.00 93.25 83 HIS A CA 1
ATOM 680 C C . HIS A 1 83 ? -12.084 6.847 6.621 1.00 93.25 83 HIS A C 1
ATOM 682 O O . HIS A 1 83 ? -13.104 7.055 7.279 1.00 93.25 83 HIS A O 1
ATOM 688 N N . TRP A 1 84 ? -10.964 6.391 7.186 1.00 93.25 84 TRP A N 1
ATOM 689 C CA . TRP A 1 84 ? -10.851 6.075 8.610 1.00 93.25 84 TRP A CA 1
ATOM 690 C C . TRP A 1 84 ? -11.104 7.296 9.508 1.00 93.25 84 TRP A C 1
ATOM 692 O O . TRP A 1 84 ? -11.778 7.199 10.534 1.00 93.25 84 TRP A O 1
ATOM 702 N N . THR A 1 85 ? -10.610 8.474 9.127 1.00 92.50 85 THR A N 1
ATOM 703 C CA . THR A 1 85 ? -10.826 9.718 9.885 1.00 92.50 85 THR A CA 1
ATOM 704 C C . THR A 1 85 ? -12.303 10.125 9.904 1.00 92.50 85 THR A C 1
ATOM 706 O O . THR A 1 85 ? -12.793 10.627 10.915 1.00 92.50 85 THR A O 1
ATOM 709 N N . ILE A 1 86 ? -13.034 9.911 8.809 1.00 90.31 86 ILE A N 1
ATOM 710 C CA . ILE A 1 86 ? -14.476 10.179 8.735 1.00 90.31 86 ILE A CA 1
ATOM 711 C C . ILE A 1 86 ? -15.240 9.194 9.623 1.00 90.31 86 ILE A C 1
ATOM 713 O O . ILE A 1 86 ? -16.008 9.633 10.480 1.00 90.31 86 ILE A O 1
ATOM 717 N N . ILE A 1 87 ? -14.968 7.891 9.488 1.00 88.56 87 ILE A N 1
ATOM 718 C CA . ILE A 1 87 ? -15.596 6.844 10.308 1.00 88.56 87 ILE A CA 1
ATOM 719 C C . ILE A 1 87 ? -15.326 7.091 11.794 1.00 88.56 87 ILE A C 1
ATOM 721 O O . ILE A 1 87 ? -16.254 7.135 12.594 1.00 88.56 87 ILE A O 1
ATOM 725 N N . SER A 1 88 ? -14.074 7.337 12.183 1.00 88.50 88 SER A N 1
ATOM 726 C CA . SER A 1 88 ? -13.717 7.585 13.587 1.00 88.50 88 SER A CA 1
ATOM 727 C C . SER A 1 88 ? -14.385 8.835 14.168 1.00 88.50 88 SER A C 1
ATOM 729 O O . SER A 1 88 ? -14.752 8.846 15.344 1.00 88.50 88 SER A O 1
ATOM 731 N N . ARG A 1 89 ? -14.582 9.897 13.373 1.00 89.00 89 ARG A N 1
ATOM 732 C CA . ARG A 1 89 ? -15.348 11.078 13.805 1.00 89.00 89 ARG A CA 1
ATOM 733 C C . ARG A 1 89 ? -16.811 10.736 14.039 1.00 89.00 89 ARG A C 1
ATOM 735 O O . ARG A 1 89 ? -17.340 11.144 15.068 1.00 89.00 89 ARG A O 1
ATOM 742 N N . TYR A 1 90 ? -17.429 10.003 13.120 1.00 88.00 90 TYR A N 1
ATOM 743 C CA . TYR A 1 90 ? -18.816 9.575 13.249 1.00 88.00 90 TYR A CA 1
ATOM 744 C C . TYR A 1 90 ? -19.007 8.664 14.471 1.00 88.00 90 TYR A C 1
ATOM 746 O O . TYR A 1 90 ? -19.836 8.956 15.331 1.00 88.00 90 TYR A O 1
ATOM 754 N N . LEU A 1 91 ? -18.163 7.638 14.621 1.00 88.44 91 LEU A N 1
ATOM 755 C CA . LEU A 1 91 ? -18.178 6.729 15.771 1.00 88.44 91 LEU A CA 1
ATOM 756 C C . LEU A 1 91 ? -18.031 7.483 17.095 1.00 88.44 91 LEU A C 1
ATOM 758 O O . LEU A 1 91 ? -18.742 7.200 18.055 1.00 88.44 91 LEU A O 1
ATOM 762 N N . ARG A 1 92 ? -17.153 8.492 17.153 1.00 89.00 92 ARG A N 1
ATOM 763 C CA . ARG A 1 92 ? -16.999 9.326 18.353 1.00 89.00 92 ARG A CA 1
ATOM 764 C C . ARG A 1 92 ? -18.280 10.088 18.702 1.00 89.00 92 ARG A C 1
ATOM 766 O O . ARG A 1 92 ? -18.578 10.234 19.884 1.00 89.00 92 ARG A O 1
ATOM 773 N N . VAL A 1 93 ? -19.016 10.586 17.706 1.00 89.81 93 VAL A N 1
ATOM 774 C CA . VAL A 1 93 ? -20.308 11.252 17.936 1.00 89.81 93 VAL A CA 1
ATOM 775 C C . VAL A 1 93 ? -21.324 10.254 18.485 1.00 89.81 93 VAL A C 1
ATOM 777 O O . VAL A 1 93 ? -21.917 10.540 19.522 1.00 89.81 93 VAL A O 1
ATOM 780 N N . GLN A 1 94 ? -21.443 9.070 17.877 1.00 87.38 94 GLN A N 1
ATOM 781 C CA . GLN A 1 94 ? -22.366 8.027 18.342 1.00 87.38 94 GLN A CA 1
ATOM 782 C C . GLN A 1 94 ? -22.081 7.590 19.783 1.00 87.38 94 GLN A C 1
ATOM 784 O O . GLN A 1 94 ? -22.991 7.544 20.606 1.00 87.38 94 GLN A O 1
ATOM 789 N N . ILE A 1 95 ? -20.812 7.352 20.128 1.00 88.12 95 ILE A N 1
ATOM 790 C CA . ILE A 1 95 ? -20.410 6.985 21.497 1.00 88.12 95 ILE A CA 1
ATOM 791 C C . ILE A 1 95 ? -20.752 8.101 22.492 1.00 88.12 95 ILE A C 1
ATOM 793 O O . ILE A 1 95 ? -21.201 7.835 23.605 1.00 88.12 95 ILE A O 1
ATOM 797 N N . ASN A 1 96 ? -20.558 9.362 22.103 1.00 90.25 96 ASN A N 1
ATOM 798 C CA . ASN A 1 96 ? -20.872 10.495 22.966 1.00 90.25 96 ASN A CA 1
ATOM 799 C C . ASN A 1 96 ? -22.385 10.661 23.186 1.00 90.25 96 ASN A C 1
ATOM 801 O O . ASN A 1 96 ? -22.807 10.971 24.296 1.00 90.25 96 ASN A O 1
ATOM 805 N N . GLU A 1 97 ? -23.206 10.452 22.156 1.00 88.62 97 GLU A N 1
ATOM 806 C CA . GLU A 1 97 ? -24.670 10.427 22.289 1.00 88.62 97 GLU A CA 1
ATOM 807 C C . GLU A 1 97 ? -25.137 9.278 23.182 1.00 88.62 97 GLU A C 1
ATOM 809 O O . GLU A 1 97 ? -25.971 9.483 24.063 1.00 88.62 97 GLU A O 1
ATOM 814 N N . TYR A 1 98 ? -24.548 8.097 23.008 1.00 88.44 98 TYR A N 1
ATOM 815 C CA . TYR A 1 98 ? -24.818 6.937 23.845 1.00 88.44 98 TYR A CA 1
ATOM 816 C C . TYR A 1 98 ? -24.503 7.207 25.325 1.00 88.44 98 TYR A C 1
ATOM 818 O O . TYR A 1 98 ? -25.343 6.964 26.190 1.00 88.44 98 TYR A O 1
ATOM 826 N N . HIS A 1 99 ? -23.339 7.787 25.638 1.00 89.06 99 HIS A N 1
ATOM 827 C CA . HIS A 1 99 ? -23.004 8.156 27.017 1.00 89.06 99 HIS A CA 1
ATOM 828 C C . HIS A 1 99 ? -23.981 9.173 27.616 1.00 89.06 99 HIS A C 1
ATOM 830 O O . HIS A 1 99 ? -24.391 8.996 28.762 1.00 89.06 99 HIS A O 1
ATOM 836 N N . LYS A 1 100 ? -24.404 10.189 26.851 1.00 90.62 100 LYS A N 1
ATOM 837 C CA . LYS A 1 100 ? -25.425 11.147 27.310 1.00 90.62 100 LYS A CA 1
ATOM 838 C C . LYS A 1 100 ? -26.744 10.458 27.644 1.00 90.62 100 LYS A C 1
ATOM 840 O O . LYS A 1 100 ? -27.340 10.751 28.673 1.00 90.62 100 LYS A O 1
ATOM 845 N N . LEU A 1 101 ? -27.177 9.513 26.811 1.00 89.25 101 LEU A N 1
ATOM 846 C CA . LEU A 1 101 ? -28.393 8.746 27.066 1.00 89.25 101 LEU A CA 1
ATOM 847 C C . LEU A 1 101 ? -28.281 7.936 28.365 1.00 89.25 101 LEU A C 1
ATOM 849 O O . LEU A 1 101 ? -29.219 7.923 29.161 1.00 89.25 101 LEU A O 1
ATOM 853 N N . LEU A 1 102 ? -27.129 7.313 28.630 1.00 88.94 102 LEU A N 1
ATOM 854 C CA . LEU A 1 102 ? -26.899 6.618 29.899 1.00 88.94 102 LEU A CA 1
ATOM 855 C C . LEU A 1 102 ? -26.913 7.569 31.104 1.00 88.94 102 LEU A C 1
ATOM 857 O O . LEU A 1 102 ? -27.434 7.206 32.160 1.00 88.94 102 LEU A O 1
ATOM 861 N N . GLU A 1 103 ? -26.355 8.774 30.977 1.00 90.31 103 GLU A N 1
ATOM 862 C CA . GLU A 1 103 ? -26.434 9.802 32.023 1.00 90.31 103 GLU A CA 1
ATOM 863 C C . GLU A 1 103 ? -27.883 10.243 32.277 1.00 90.31 103 GLU A C 1
ATOM 865 O O . GLU A 1 103 ? -28.314 10.304 33.430 1.00 90.31 103 GLU A O 1
ATOM 870 N N . ASP A 1 104 ? -28.676 10.458 31.227 1.00 91.38 104 ASP A N 1
ATOM 871 C CA . ASP A 1 104 ? -30.095 10.811 31.337 1.00 91.38 104 ASP A CA 1
ATOM 872 C C . ASP A 1 104 ? -30.920 9.713 32.028 1.00 91.38 104 ASP A C 1
ATOM 874 O O . ASP A 1 104 ? -31.807 10.006 32.831 1.00 91.38 104 ASP A O 1
ATOM 878 N N . LEU A 1 105 ? -30.630 8.437 31.761 1.00 89.75 105 LEU A N 1
ATOM 879 C CA . LEU A 1 105 ? -31.280 7.320 32.453 1.00 89.75 105 LEU A CA 1
ATOM 880 C C . LEU A 1 105 ? -30.914 7.289 33.941 1.00 89.75 105 LEU A C 1
ATOM 882 O O . LEU A 1 105 ? -31.799 7.151 34.791 1.00 89.75 105 LEU A O 1
ATOM 886 N N . LYS A 1 106 ? -29.633 7.507 34.266 1.00 88.81 106 LYS A N 1
ATOM 887 C CA . LYS A 1 106 ? -29.155 7.595 35.654 1.00 88.81 106 LYS A CA 1
ATOM 888 C C . LYS A 1 106 ? -29.811 8.745 36.413 1.00 88.81 106 LYS A C 1
ATOM 890 O O . LYS A 1 106 ? -30.264 8.539 37.535 1.00 88.81 106 LYS A O 1
ATOM 895 N N . THR A 1 107 ? -29.910 9.936 35.818 1.00 93.19 107 THR A N 1
ATOM 896 C CA . THR A 1 107 ? -30.561 11.094 36.466 1.00 93.19 107 THR A CA 1
ATOM 897 C C . THR A 1 107 ? -32.052 10.863 36.722 1.00 93.19 107 THR A C 1
ATOM 899 O O . THR A 1 107 ? -32.589 11.365 37.707 1.00 93.19 107 THR A O 1
ATOM 902 N N . LYS A 1 108 ? -32.712 10.049 35.891 1.00 93.06 108 LYS A N 1
ATOM 903 C CA . LYS A 1 108 ? -34.107 9.613 36.071 1.00 93.06 108 LYS A CA 1
ATOM 904 C C . LYS A 1 108 ? -34.264 8.416 37.016 1.00 93.06 108 LYS A C 1
ATOM 906 O O . LYS A 1 108 ? -35.384 7.948 37.206 1.00 93.06 108 LYS A O 1
ATOM 911 N N . ASN A 1 109 ? -33.173 7.937 37.619 1.00 90.38 109 ASN A N 1
ATOM 912 C CA . ASN A 1 109 ? -33.137 6.769 38.501 1.00 90.38 109 ASN A CA 1
ATOM 913 C C . ASN A 1 109 ? -33.620 5.471 37.814 1.00 90.38 109 ASN A C 1
ATOM 915 O O . ASN A 1 109 ? -34.156 4.570 38.460 1.00 90.38 109 ASN A O 1
ATOM 919 N N . ILE A 1 110 ? -33.441 5.388 36.490 1.00 89.00 110 ILE A N 1
ATOM 920 C CA . ILE A 1 110 ? -33.764 4.216 35.673 1.00 89.00 110 ILE A CA 1
ATOM 921 C C . ILE A 1 110 ? -32.499 3.362 35.564 1.00 89.00 110 ILE A C 1
ATOM 923 O O . ILE A 1 110 ? -31.498 3.793 34.994 1.00 89.00 110 ILE A O 1
ATOM 927 N N . SER A 1 111 ? -32.554 2.147 36.110 1.00 86.38 111 SER A N 1
ATOM 928 C CA . SER A 1 111 ? -31.486 1.153 35.986 1.00 86.38 111 SER A CA 1
ATOM 929 C C . SER A 1 111 ? -31.844 0.154 34.891 1.00 86.38 111 SER A C 1
ATOM 931 O O . SER A 1 111 ? -32.908 -0.463 34.949 1.00 86.38 111 SER A O 1
ATOM 933 N N . LEU A 1 112 ? -30.967 0.004 33.899 1.00 84.88 112 LEU A N 1
ATOM 934 C CA . LEU A 1 112 ? -31.073 -1.032 32.874 1.00 84.88 112 LEU A CA 1
ATOM 935 C C . LEU A 1 112 ? -30.089 -2.164 33.199 1.00 84.88 112 LEU A C 1
ATOM 937 O O . LEU A 1 112 ? -28.985 -1.872 33.661 1.00 84.88 112 LEU A O 1
ATOM 941 N N . PRO A 1 113 ? -30.447 -3.436 32.953 1.00 88.75 113 PRO A N 1
ATOM 942 C CA . PRO A 1 113 ? -29.481 -4.527 33.015 1.00 88.75 113 PRO A CA 1
ATOM 943 C C . PRO A 1 113 ? -28.355 -4.312 31.996 1.00 88.75 113 PRO A C 1
ATOM 945 O O . PRO A 1 113 ? -28.605 -3.822 30.895 1.00 88.75 113 PRO A O 1
ATOM 948 N N . ASP A 1 114 ? -27.134 -4.730 32.334 1.00 83.50 114 ASP A N 1
ATOM 949 C CA . ASP A 1 114 ? -25.946 -4.526 31.488 1.00 83.50 114 ASP A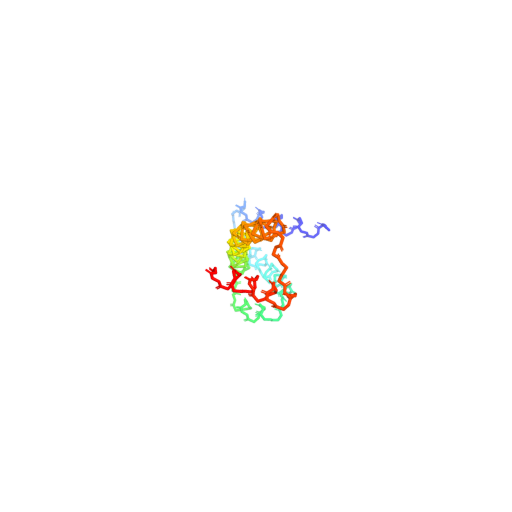 CA 1
ATOM 950 C C . ASP A 1 114 ? -26.095 -5.117 30.072 1.00 83.50 114 ASP A C 1
ATOM 952 O O . ASP A 1 114 ? -25.539 -4.581 29.116 1.00 83.50 114 ASP A O 1
ATOM 956 N N . GLU A 1 115 ? -26.886 -6.184 29.927 1.00 89.00 115 GLU A N 1
ATOM 957 C CA . GLU A 1 115 ? -27.195 -6.830 28.643 1.00 89.00 115 GLU A CA 1
ATOM 958 C C . GLU A 1 115 ? -28.016 -5.921 27.711 1.00 89.00 115 GLU A C 1
ATOM 960 O O . GLU A 1 115 ? -27.726 -5.821 26.525 1.00 89.00 115 GLU A O 1
ATOM 965 N N . PHE A 1 116 ? -28.958 -5.144 28.253 1.00 85.12 116 PHE A N 1
ATOM 966 C CA . PHE A 1 116 ? -29.701 -4.152 27.465 1.00 85.12 116 PHE A CA 1
ATOM 967 C C . PHE A 1 116 ? -28.827 -2.956 27.082 1.00 85.12 116 PHE A C 1
ATOM 969 O O . PHE A 1 116 ? -28.986 -2.365 26.017 1.00 85.12 116 PHE A O 1
ATOM 976 N N . VAL A 1 117 ? -27.901 -2.580 27.963 1.00 85.06 117 VAL A N 1
ATOM 977 C CA . VAL A 1 117 ? -26.963 -1.476 27.739 1.00 85.06 117 VAL A CA 1
ATOM 978 C C . VAL A 1 117 ? -26.004 -1.817 26.590 1.00 85.06 117 VAL A C 1
ATOM 980 O O . VAL A 1 117 ? -25.774 -0.982 25.713 1.00 85.06 117 VAL A O 1
ATOM 983 N N . SER A 1 118 ? -25.492 -3.050 26.539 1.00 84.81 118 SER A N 1
ATOM 984 C CA . SER A 1 118 ? -24.632 -3.513 25.444 1.00 84.81 118 SER A CA 1
ATOM 985 C C . SER A 1 118 ? -25.386 -3.671 24.120 1.00 84.81 118 SER A C 1
ATOM 987 O O . SER A 1 118 ? -24.851 -3.265 23.087 1.00 84.81 118 SER A O 1
ATOM 989 N N . GLU A 1 119 ? -26.623 -4.176 24.134 1.00 86.44 119 GLU A N 1
ATOM 990 C CA . GLU A 1 119 ? -27.482 -4.250 22.943 1.00 86.44 119 GLU A CA 1
ATOM 991 C C . GLU A 1 119 ? -27.752 -2.864 22.347 1.00 86.44 119 GLU A C 1
ATOM 993 O O . GLU A 1 119 ? -27.569 -2.669 21.146 1.00 86.44 119 GLU A O 1
ATOM 998 N N . LEU A 1 120 ? -28.073 -1.875 23.188 1.00 83.62 120 LEU A N 1
ATOM 999 C CA . LEU A 1 120 ? -28.327 -0.501 22.748 1.00 83.62 120 LEU A CA 1
ATOM 1000 C C . LEU A 1 120 ? -27.094 0.132 22.078 1.00 83.62 120 LEU A C 1
ATOM 1002 O O . LEU A 1 120 ? -27.217 0.869 21.100 1.00 83.62 120 LEU A O 1
ATOM 1006 N N . LEU A 1 121 ? -25.891 -0.152 22.592 1.00 82.69 121 LEU A N 1
ATOM 1007 C CA . LEU A 1 121 ? -24.643 0.306 21.979 1.00 82.69 121 LEU A CA 1
ATOM 1008 C C . LEU A 1 121 ? -24.403 -0.369 20.626 1.00 82.69 121 LEU A C 1
ATOM 1010 O O . LEU A 1 121 ? -24.000 0.298 19.676 1.00 82.69 121 LEU A O 1
ATOM 1014 N N . ILE A 1 122 ? -24.632 -1.681 20.536 1.00 84.38 122 ILE A N 1
ATOM 1015 C CA . ILE A 1 122 ? -24.452 -2.448 19.300 1.00 84.38 122 ILE A CA 1
ATOM 1016 C C . ILE A 1 122 ? -25.408 -1.938 18.221 1.00 84.38 122 ILE A C 1
ATOM 1018 O O . ILE A 1 122 ? -24.961 -1.648 17.115 1.00 84.38 122 ILE A O 1
ATOM 1022 N N . GLU A 1 123 ? -26.687 -1.755 18.545 1.00 82.50 123 GLU A N 1
ATOM 1023 C CA . GLU A 1 123 ? -27.690 -1.222 17.619 1.00 82.50 123 GLU A CA 1
ATOM 1024 C C . GLU A 1 123 ? -27.299 0.179 17.121 1.00 82.50 123 GLU A C 1
ATOM 1026 O O . GLU A 1 123 ? -27.244 0.424 15.916 1.00 82.50 123 GLU A O 1
ATOM 1031 N N . LYS A 1 124 ? -26.869 1.065 18.029 1.00 77.94 124 LYS A N 1
ATOM 1032 C CA . LYS A 1 124 ? -26.429 2.431 17.699 1.00 77.94 124 LYS A CA 1
ATOM 1033 C C . LYS A 1 124 ? -25.172 2.485 16.821 1.00 77.94 124 LYS A C 1
ATOM 1035 O O . LYS A 1 124 ? -24.997 3.428 16.049 1.00 77.94 124 LYS A O 1
ATOM 1040 N N . LEU A 1 125 ? -24.281 1.502 16.951 1.00 78.50 125 LEU A N 1
ATOM 1041 C CA . LEU A 1 125 ? -23.084 1.363 16.116 1.00 78.50 125 LEU A CA 1
ATOM 1042 C C . LEU A 1 125 ? -23.373 0.679 14.769 1.00 78.50 125 LEU A C 1
ATOM 1044 O O . LEU A 1 125 ? -22.614 0.891 13.829 1.00 78.50 125 LEU A O 1
ATOM 1048 N N . LEU A 1 126 ? -24.436 -0.127 14.669 1.00 72.44 126 LEU A N 1
ATOM 1049 C CA . LEU A 1 126 ? -24.864 -0.799 13.435 1.00 72.44 126 LEU A CA 1
ATOM 1050 C C . LEU A 1 126 ? -25.715 0.095 12.521 1.00 72.44 126 LEU A C 1
ATOM 1052 O O . LEU A 1 126 ? -25.743 -0.136 11.317 1.00 72.44 126 LEU A O 1
ATOM 1056 N N . GLU A 1 127 ? -26.378 1.123 13.056 1.00 62.91 127 GLU A N 1
ATOM 1057 C CA . GLU A 1 127 ? -27.139 2.119 12.279 1.00 62.91 127 GLU A CA 1
ATOM 1058 C C . GLU A 1 127 ? -26.261 3.090 11.446 1.00 62.91 127 GLU A C 1
ATOM 1060 O O . GLU A 1 127 ? -26.791 4.021 10.833 1.00 62.91 127 GLU A O 1
ATOM 1065 N N . SER A 1 128 ? -24.931 2.909 11.408 1.00 56.72 128 SER A N 1
ATOM 1066 C CA . SER A 1 128 ? -23.971 3.774 10.692 1.00 56.72 128 SER A CA 1
ATOM 1067 C C . SER A 1 128 ? -23.389 3.187 9.422 1.00 56.72 128 SER A C 1
ATOM 1069 O O . SER A 1 128 ? -23.255 3.956 8.445 1.00 56.72 128 SER A O 1
#

pLDDT: mean 82.78, std 16.7, range [38.5, 96.38]

Foldseek 3Di:
DVVVVVLVVLVVVLVPDDDPVSVVVQQVNQVVLLVVLLVPDDPVLNVVPVPDRGSVVSVVVVCVVVVVVVVVVVVVVVVVVVVVVVLVVVLVVLVVVLVVVVVVCVVVVHDDPVVVSVVVSVVSSVVD

Secondary structure (DSSP, 8-state):
-HHHHHHHHHHHHTTS--STHHHHHHHHHHHHHHHHHHHTS-HHHHHHHTT-S-HHHHHHHHHHHHHHHHHHHHHHHHHHHHHHHHHHHHHHHHHHHHHHHHHHHHHTTPPPPHHHHHHHHHHHHHT-